Protein AF-A0A655ACU3-F1 (afdb_monomer_lite)

Sequence (139 aa):
MAIVHFTLRNKTRLAALRVKDFGKREVMMVHTLLWPDEIRDPDFPVLDQKVEIKPAELKMAGQVVDSMADDFNPDRYHDTYQEQLQELIDTKLEGGQAFTAEDQPRLLDEPEDVSDLLAKLEASVKARSKANSNVPTPP

Organism: Mycobacterium tuberculosis (NCBI:txid1773)

Foldseek 3Di:
DDWDFDDDPHDTFIWDWDWDDPPVDIDIDIGGDDDPVRDDDPPDPVVVDDDDDDPVNVVVVVVVCVVVDDDDDVVVDDDVVVVLVVVLVVCVVVVHDSDPPDPPPPPPPPPPVVVVVVVVVVVVVVVVVVVVVPDDDDD

Radius of gyration: 27.73 Å; chains: 1; bounding box: 57×59×67 Å

Structure (mmCIF, N/CA/C/O backbone):
data_AF-A0A655ACU3-F1
#
_entry.id   AF-A0A655ACU3-F1
#
loop_
_atom_site.group_PDB
_atom_site.id
_atom_site.type_symbol
_atom_site.label_atom_id
_atom_site.label_alt_id
_atom_site.label_comp_id
_atom_site.label_asym_id
_atom_site.label_entity_id
_atom_site.label_seq_id
_atom_site.pdbx_PDB_ins_code
_atom_site.Cartn_x
_atom_site.Cartn_y
_atom_site.Cartn_z
_atom_site.occupancy
_atom_site.B_iso_or_equiv
_atom_site.auth_seq_id
_atom_site.auth_comp_id
_atom_site.auth_asym_id
_atom_site.auth_atom_id
_atom_site.pdbx_PDB_model_num
ATOM 1 N N . MET A 1 1 ? -11.400 -18.079 -4.350 1.00 81.12 1 MET A N 1
ATOM 2 C CA . MET A 1 1 ? -10.068 -17.828 -3.754 1.00 81.12 1 MET A CA 1
ATOM 3 C C . MET A 1 1 ? -9.539 -19.153 -3.237 1.00 81.12 1 MET A C 1
ATOM 5 O O . MET A 1 1 ? -10.336 -19.907 -2.697 1.00 81.12 1 MET A O 1
ATOM 9 N N . ALA A 1 2 ? -8.256 -19.448 -3.425 1.00 92.00 2 ALA A N 1
ATOM 10 C CA . ALA A 1 2 ? -7.607 -20.669 -2.951 1.00 92.00 2 ALA A CA 1
ATOM 11 C C . ALA A 1 2 ? -6.325 -20.321 -2.183 1.00 92.00 2 ALA A C 1
ATOM 13 O O . ALA A 1 2 ? -5.629 -19.381 -2.564 1.00 92.00 2 ALA A O 1
ATOM 14 N N . ILE A 1 3 ? -6.017 -21.067 -1.121 1.00 95.25 3 ILE A N 1
ATOM 15 C CA . ILE A 1 3 ? -4.732 -20.967 -0.419 1.00 95.25 3 ILE A CA 1
ATOM 16 C C . ILE A 1 3 ? -3.761 -21.947 -1.066 1.00 95.25 3 ILE A C 1
ATOM 18 O O . ILE A 1 3 ? -4.095 -23.114 -1.265 1.00 95.25 3 ILE A O 1
ATOM 22 N N . VAL A 1 4 ? -2.575 -21.465 -1.418 1.00 95.56 4 VAL A N 1
ATOM 23 C CA . VAL A 1 4 ? -1.566 -22.236 -2.146 1.00 95.56 4 VAL A CA 1
ATOM 24 C C . VAL A 1 4 ? -0.182 -22.018 -1.547 1.00 95.56 4 VAL A C 1
ATOM 26 O O . VAL A 1 4 ? 0.094 -20.978 -0.951 1.00 95.56 4 VAL A O 1
ATOM 29 N N . HIS A 1 5 ? 0.704 -22.990 -1.747 1.00 93.75 5 HIS A N 1
ATOM 30 C CA . HIS A 1 5 ? 2.139 -22.771 -1.607 1.00 93.75 5 HIS A CA 1
ATOM 31 C C . HIS A 1 5 ? 2.676 -22.291 -2.953 1.00 93.75 5 HIS A C 1
ATOM 33 O O . HIS A 1 5 ? 2.465 -22.939 -3.977 1.00 93.75 5 HIS A O 1
ATOM 39 N N . PHE A 1 6 ? 3.346 -21.145 -2.954 1.00 93.00 6 PHE A N 1
ATOM 40 C CA . PHE A 1 6 ? 3.892 -20.524 -4.152 1.00 93.00 6 PHE A CA 1
ATOM 41 C C . PHE A 1 6 ? 5.390 -20.291 -3.980 1.00 93.00 6 PHE A C 1
ATOM 43 O O . PHE A 1 6 ? 5.819 -19.621 -3.041 1.00 93.00 6 PHE A O 1
ATOM 50 N N . THR A 1 7 ? 6.186 -20.832 -4.898 1.00 92.44 7 THR A N 1
ATOM 51 C CA . THR A 1 7 ? 7.638 -20.644 -4.915 1.00 92.44 7 THR A CA 1
ATOM 52 C C . THR A 1 7 ? 8.006 -19.670 -6.020 1.00 92.44 7 THR A C 1
ATOM 54 O O . THR A 1 7 ? 7.779 -19.947 -7.196 1.00 92.44 7 THR A O 1
ATOM 57 N N . LEU A 1 8 ? 8.610 -18.539 -5.649 1.00 89.56 8 LEU A N 1
ATOM 58 C CA . LEU A 1 8 ? 9.193 -17.602 -6.605 1.00 89.56 8 LEU A CA 1
ATOM 59 C C . LEU A 1 8 ? 10.712 -17.633 -6.470 1.00 89.56 8 LEU A C 1
ATOM 61 O O . LEU A 1 8 ? 11.258 -17.295 -5.418 1.00 89.56 8 LEU A O 1
ATOM 65 N N . ARG A 1 9 ? 11.390 -18.023 -7.555 1.00 91.12 9 ARG A N 1
ATOM 66 C CA . ARG A 1 9 ? 12.846 -18.230 -7.620 1.00 91.12 9 ARG A CA 1
ATOM 67 C C . ARG A 1 9 ? 13.322 -19.253 -6.582 1.00 91.12 9 ARG A C 1
ATOM 69 O O . ARG A 1 9 ? 13.329 -20.440 -6.871 1.00 91.12 9 ARG A O 1
ATOM 76 N N . ASN A 1 10 ? 13.707 -18.802 -5.394 1.00 92.19 10 ASN A N 1
ATOM 77 C CA . ASN A 1 10 ? 14.312 -19.614 -4.340 1.00 92.19 10 ASN A CA 1
ATOM 78 C C . ASN A 1 10 ? 13.547 -19.580 -3.006 1.00 92.19 10 ASN A C 1
ATOM 80 O O . ASN A 1 10 ? 14.023 -20.162 -2.035 1.00 92.19 10 ASN A O 1
ATOM 84 N N . LYS A 1 11 ? 12.395 -18.900 -2.925 1.00 85.44 11 LYS A N 1
ATOM 85 C CA . LYS A 1 11 ? 11.609 -18.795 -1.686 1.00 85.44 11 LYS A CA 1
ATOM 86 C C . LYS A 1 11 ? 10.178 -19.273 -1.893 1.00 85.44 11 LYS A C 1
ATOM 88 O O . LYS A 1 11 ? 9.482 -18.785 -2.783 1.00 85.44 11 LYS A O 1
ATOM 93 N N . THR A 1 12 ? 9.747 -20.201 -1.042 1.00 91.50 12 THR A N 1
ATOM 94 C CA . THR A 1 12 ? 8.360 -20.676 -0.959 1.00 91.50 12 THR A CA 1
ATOM 95 C C . THR A 1 12 ? 7.597 -19.860 0.077 1.00 91.50 12 THR A C 1
ATOM 97 O O . THR A 1 12 ? 8.071 -19.677 1.195 1.00 91.50 12 THR A O 1
ATOM 100 N N . ARG A 1 13 ? 6.412 -19.373 -0.290 1.00 92.94 13 ARG A N 1
ATOM 101 C CA . ARG A 1 13 ? 5.504 -18.626 0.585 1.00 92.94 13 ARG A CA 1
ATOM 102 C C . ARG A 1 13 ? 4.097 -19.197 0.526 1.00 92.94 13 ARG A C 1
ATOM 104 O O . ARG A 1 13 ? 3.702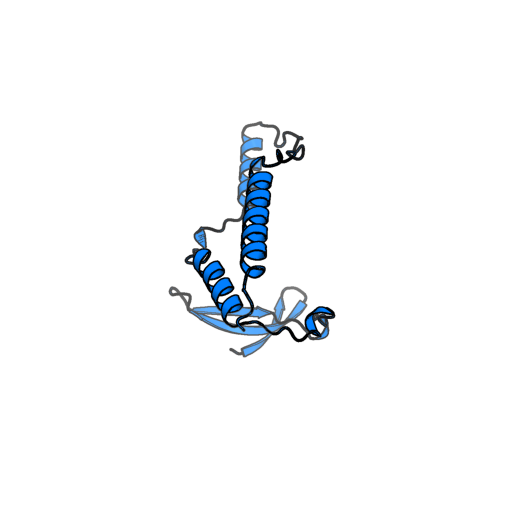 -19.786 -0.482 1.00 92.94 13 ARG A O 1
ATOM 111 N N . LEU A 1 14 ? 3.333 -18.978 1.590 1.00 94.56 14 LEU A N 1
ATOM 112 C CA . LEU A 1 14 ? 1.883 -19.105 1.533 1.00 94.56 14 LEU A CA 1
ATOM 113 C C . LEU A 1 14 ? 1.332 -17.978 0.644 1.00 94.56 14 LEU A C 1
ATOM 115 O O . LEU A 1 14 ? 1.825 -16.850 0.681 1.00 94.56 14 LEU A O 1
ATOM 119 N N . ALA A 1 15 ? 0.329 -18.259 -0.178 1.00 95.44 15 ALA A N 1
ATOM 120 C CA . ALA A 1 15 ? -0.297 -17.249 -1.019 1.00 95.44 15 ALA A CA 1
ATOM 121 C C . ALA A 1 15 ? -1.800 -17.487 -1.178 1.00 95.44 15 ALA A C 1
ATOM 123 O O . ALA A 1 15 ? -2.278 -18.621 -1.148 1.00 95.44 15 ALA A O 1
ATOM 124 N N . ALA A 1 16 ? -2.543 -16.403 -1.384 1.00 96.12 16 ALA A N 1
ATOM 125 C CA . ALA A 1 16 ? -3.940 -16.432 -1.782 1.00 96.12 16 ALA A CA 1
ATOM 126 C C . ALA A 1 16 ? -4.039 -16.226 -3.297 1.00 96.12 16 ALA A C 1
ATOM 128 O O . ALA A 1 16 ? -3.694 -15.167 -3.825 1.00 96.12 16 ALA A O 1
ATOM 129 N N . LEU A 1 17 ? -4.527 -17.243 -3.998 1.00 95.44 17 LEU A N 1
ATOM 130 C CA . LEU A 1 17 ? -4.738 -17.231 -5.436 1.00 95.44 17 LEU A CA 1
ATOM 131 C C . LEU A 1 17 ? -6.207 -16.930 -5.753 1.00 95.44 17 LEU A C 1
ATOM 133 O O . LEU A 1 17 ? -7.130 -17.556 -5.216 1.00 95.44 17 LEU A O 1
ATOM 137 N N . ARG A 1 18 ? -6.443 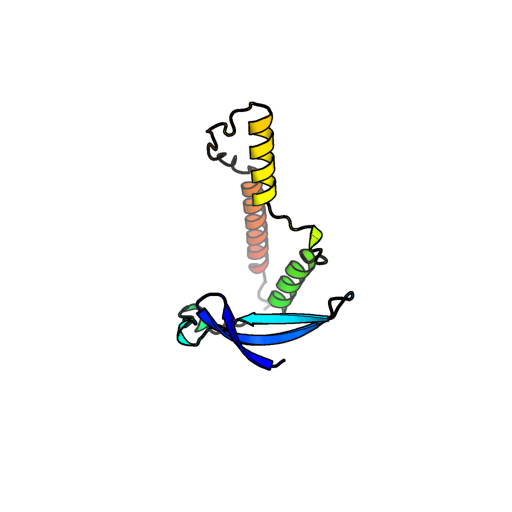-15.963 -6.639 1.00 95.12 18 ARG A N 1
ATOM 138 C CA . ARG A 1 18 ? -7.783 -15.593 -7.108 1.00 95.12 18 ARG A CA 1
ATOM 139 C C . ARG A 1 18 ? -7.780 -15.281 -8.597 1.00 95.12 18 ARG A C 1
ATOM 141 O O . ARG A 1 18 ? -6.812 -14.734 -9.108 1.00 95.12 18 ARG A O 1
ATOM 148 N N . VAL A 1 19 ? -8.879 -15.596 -9.271 1.00 94.81 19 VAL A N 1
ATOM 149 C CA . VAL A 1 19 ? -9.145 -15.105 -10.626 1.00 94.81 19 VAL A CA 1
ATOM 150 C C . VAL A 1 19 ? -9.827 -13.748 -10.497 1.00 94.81 19 VAL A C 1
ATOM 152 O O . VAL A 1 19 ? -10.710 -13.584 -9.652 1.00 94.81 19 VAL A O 1
ATOM 155 N N . LYS A 1 20 ? -9.382 -12.765 -11.277 1.00 93.12 20 LYS A N 1
ATOM 156 C CA . LYS A 1 20 ? -10.023 -11.453 -11.379 1.00 93.12 20 LYS A CA 1
ATOM 157 C C . LYS A 1 20 ? -10.253 -11.109 -12.835 1.00 93.12 20 LYS A C 1
ATOM 159 O O . LYS A 1 20 ? -9.369 -11.287 -13.671 1.00 93.12 20 LYS A O 1
ATOM 164 N N . ASP A 1 21 ? -11.426 -10.556 -13.082 1.00 91.38 21 ASP A N 1
ATOM 165 C CA . ASP A 1 21 ? -11.772 -9.947 -14.350 1.00 91.38 21 ASP A CA 1
ATOM 166 C C . ASP A 1 21 ? -11.157 -8.538 -14.454 1.00 91.38 21 ASP A C 1
ATOM 168 O O . ASP A 1 21 ? -11.318 -7.704 -13.558 1.00 91.38 21 ASP A O 1
ATOM 172 N N . PHE A 1 22 ? -10.414 -8.292 -15.533 1.00 87.19 22 PHE A N 1
ATOM 173 C CA . PHE A 1 22 ? -9.870 -6.979 -15.904 1.00 87.19 22 PHE A CA 1
ATOM 174 C C . PHE A 1 22 ? -10.561 -6.411 -17.159 1.00 87.19 22 PHE A C 1
ATOM 176 O O . PHE A 1 22 ? -9.967 -5.649 -17.926 1.00 87.19 22 PHE A O 1
ATOM 183 N N . GLY A 1 23 ? -11.803 -6.821 -17.417 1.00 87.31 23 GLY A N 1
ATOM 184 C CA . GLY A 1 23 ? -12.658 -6.400 -18.525 1.00 87.31 23 GLY A CA 1
ATOM 185 C C . GLY A 1 23 ? -12.292 -7.048 -19.861 1.00 87.31 23 GLY A C 1
ATOM 186 O O . GLY A 1 23 ? -13.158 -7.541 -20.573 1.00 87.31 23 GLY A O 1
ATOM 187 N N . LYS A 1 24 ? -11.001 -7.069 -20.219 1.00 86.56 24 LYS A N 1
ATOM 188 C CA . LYS A 1 24 ? -10.514 -7.658 -21.485 1.00 86.56 24 LYS A CA 1
ATOM 189 C C . LYS A 1 24 ? -10.207 -9.155 -21.387 1.00 86.56 24 LYS A C 1
ATOM 191 O O . LYS A 1 24 ? -10.118 -9.822 -22.413 1.00 86.56 24 LYS A O 1
ATOM 196 N N . ARG A 1 25 ? -9.945 -9.656 -20.178 1.00 90.88 25 ARG A N 1
ATOM 197 C CA . ARG A 1 25 ? -9.594 -11.054 -19.891 1.00 90.88 25 ARG A CA 1
ATOM 198 C C . ARG A 1 25 ? -9.664 -11.326 -18.397 1.00 90.88 25 ARG A C 1
ATOM 200 O O . ARG A 1 25 ? -9.386 -10.443 -17.581 1.00 90.88 25 ARG A O 1
ATOM 207 N N . GLU A 1 26 ? -9.925 -12.580 -18.070 1.00 92.69 26 GLU A N 1
ATOM 208 C CA . GLU A 1 26 ? -9.698 -13.111 -16.736 1.00 92.69 26 GLU A CA 1
ATOM 209 C C . GLU A 1 26 ? -8.204 -13.367 -16.537 1.00 92.69 26 GLU A C 1
ATOM 211 O O . GLU A 1 26 ? -7.530 -13.945 -17.393 1.00 92.69 26 GLU A O 1
ATOM 216 N N . VAL A 1 27 ? -7.670 -12.924 -15.403 1.00 94.81 27 VAL A N 1
ATOM 217 C CA . VAL A 1 27 ? -6.279 -13.183 -15.029 1.00 94.81 27 VAL A CA 1
ATOM 218 C C . VAL A 1 27 ? -6.213 -13.789 -13.639 1.00 94.81 27 VAL A C 1
ATOM 220 O O . VAL A 1 27 ? -7.011 -13.480 -12.751 1.00 94.81 27 VAL A O 1
ATOM 223 N N . MET A 1 28 ? -5.220 -14.644 -13.437 1.00 93.50 28 MET A N 1
ATOM 224 C CA . MET A 1 28 ? -4.886 -15.164 -12.120 1.00 93.50 28 MET A CA 1
ATOM 225 C C . MET A 1 28 ? -4.018 -14.147 -11.381 1.00 93.50 28 MET A C 1
ATOM 227 O O . MET A 1 28 ? -2.960 -13.751 -11.860 1.00 93.50 28 MET A O 1
ATOM 231 N N . MET A 1 29 ? -4.456 -13.747 -10.193 1.00 94.12 29 MET A N 1
ATOM 232 C CA . MET A 1 29 ? -3.680 -12.947 -9.257 1.00 94.12 29 MET A CA 1
ATOM 233 C C . MET A 1 29 ? -3.273 -13.787 -8.057 1.00 94.12 29 MET A C 1
ATOM 235 O O . MET A 1 29 ? -4.104 -14.442 -7.423 1.00 94.12 29 MET A O 1
ATOM 239 N N . VAL A 1 30 ? -1.990 -13.703 -7.723 1.00 94.94 30 VAL A N 1
ATOM 240 C CA . VAL A 1 30 ? -1.388 -14.313 -6.540 1.00 94.94 30 VAL A CA 1
ATOM 241 C C . VAL A 1 30 ? -1.055 -13.192 -5.561 1.00 94.94 30 VAL A C 1
ATOM 243 O O . VAL A 1 30 ? -0.261 -12.312 -5.881 1.00 94.94 30 VAL A O 1
ATOM 246 N N . HIS A 1 31 ? -1.639 -13.222 -4.367 1.00 94.50 31 HIS A N 1
ATOM 247 C CA . HIS A 1 31 ? -1.197 -12.390 -3.251 1.00 94.50 31 HIS A CA 1
ATOM 248 C C . HIS A 1 31 ? -0.334 -13.233 -2.319 1.00 94.50 31 HIS A C 1
ATOM 250 O O . HIS A 1 31 ? -0.826 -14.192 -1.726 1.00 94.50 31 HIS A O 1
ATOM 256 N N . THR A 1 32 ? 0.945 -12.897 -2.181 1.00 93.94 32 THR A N 1
ATOM 257 C CA . THR A 1 32 ? 1.821 -13.562 -1.212 1.00 93.94 32 THR A CA 1
ATOM 258 C C . THR A 1 32 ? 1.453 -13.134 0.201 1.00 93.94 32 THR A C 1
ATOM 260 O O . THR A 1 32 ? 1.312 -11.941 0.462 1.00 93.94 32 THR A O 1
ATOM 263 N N . LEU A 1 33 ? 1.313 -14.102 1.096 1.00 93.38 33 LEU A N 1
ATOM 264 C CA . LEU A 1 33 ? 1.027 -13.889 2.508 1.00 93.38 33 LEU A CA 1
ATOM 265 C C . LEU A 1 33 ? 2.339 -13.937 3.298 1.00 93.38 33 LEU A C 1
ATOM 267 O O . LEU A 1 33 ? 3.271 -14.646 2.909 1.00 93.38 33 LEU A O 1
ATOM 271 N N 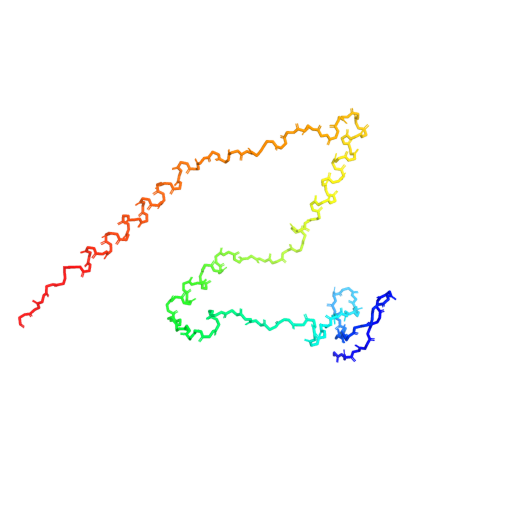. LEU A 1 34 ? 2.398 -13.164 4.382 1.00 92.06 34 LEU A N 1
ATOM 272 C CA . LEU A 1 34 ? 3.499 -13.211 5.342 1.00 92.06 34 LEU A CA 1
ATOM 273 C C . LEU A 1 34 ? 3.315 -14.406 6.280 1.00 92.06 34 LEU A C 1
ATOM 275 O O . LEU A 1 34 ? 2.184 -14.738 6.651 1.00 92.06 34 LEU A O 1
ATOM 279 N N . TRP A 1 35 ? 4.418 -15.045 6.657 1.00 90.44 35 TRP A N 1
ATOM 280 C CA . TRP A 1 35 ? 4.412 -16.057 7.709 1.00 90.44 35 TRP A CA 1
ATOM 281 C C . TRP A 1 35 ? 4.248 -15.415 9.095 1.00 90.44 35 TRP A C 1
ATOM 283 O O . TRP A 1 35 ? 4.551 -14.232 9.254 1.00 90.44 35 TRP A O 1
ATOM 293 N N . PRO A 1 36 ? 3.791 -16.165 10.114 1.00 90.56 36 PRO A N 1
ATOM 294 C CA . PRO A 1 36 ? 3.632 -15.627 11.465 1.00 90.56 36 PRO A CA 1
ATOM 295 C C . PRO A 1 36 ? 4.907 -14.998 12.044 1.00 90.56 36 PRO A C 1
ATOM 297 O O . PRO A 1 36 ? 4.820 -14.004 12.748 1.00 90.56 36 PRO A O 1
ATOM 300 N N . ASP A 1 37 ? 6.083 -15.532 11.715 1.00 91.81 37 ASP A N 1
ATOM 301 C CA . ASP A 1 37 ? 7.392 -15.013 12.128 1.00 91.81 37 ASP A CA 1
ATOM 302 C C . ASP A 1 37 ? 7.840 -13.759 11.353 1.00 91.81 37 ASP A C 1
ATOM 304 O O . ASP A 1 37 ? 8.707 -13.022 11.816 1.00 91.81 37 ASP A O 1
ATOM 308 N N . GLU A 1 38 ? 7.243 -13.483 10.188 1.00 90.69 38 GLU A N 1
ATOM 309 C CA . GLU A 1 38 ? 7.478 -12.252 9.419 1.00 90.69 38 GLU A CA 1
ATOM 310 C C . GLU A 1 38 ? 6.591 -11.087 9.904 1.00 90.69 38 GLU A C 1
ATOM 312 O O . GLU A 1 38 ? 6.782 -9.939 9.488 1.00 90.69 38 GLU A O 1
ATOM 317 N N . ILE A 1 39 ? 5.620 -11.363 10.779 1.00 91.94 39 ILE A N 1
ATOM 318 C CA . ILE A 1 39 ? 4.737 -10.364 11.378 1.00 91.94 39 ILE A CA 1
ATOM 319 C C . ILE A 1 39 ? 5.356 -9.915 12.700 1.00 91.94 39 ILE A C 1
ATOM 321 O O . ILE A 1 39 ? 5.620 -10.719 13.588 1.00 91.94 39 ILE A O 1
ATOM 325 N N . ARG A 1 40 ? 5.593 -8.609 12.833 1.00 91.81 40 ARG A N 1
ATOM 326 C CA . ARG A 1 40 ? 6.044 -8.015 14.095 1.00 91.81 40 ARG A CA 1
ATOM 327 C C . ARG A 1 40 ? 4.844 -7.639 14.946 1.00 91.81 40 ARG A C 1
ATOM 329 O O . ARG A 1 40 ? 3.910 -7.022 14.430 1.00 91.81 40 ARG A O 1
ATOM 336 N N . ASP A 1 41 ? 4.919 -7.946 16.235 1.00 89.88 41 ASP A N 1
ATOM 337 C CA . ASP A 1 41 ? 3.920 -7.492 17.194 1.00 89.88 41 ASP A CA 1
ATOM 338 C C . ASP A 1 41 ? 3.915 -5.954 17.256 1.00 89.88 41 ASP A C 1
ATOM 340 O O . ASP A 1 41 ? 4.983 -5.333 17.341 1.00 89.88 41 ASP A O 1
ATOM 344 N N . PRO A 1 42 ? 2.736 -5.314 17.166 1.00 88.81 42 PRO A N 1
ATOM 345 C CA . PRO A 1 42 ? 2.628 -3.864 17.213 1.00 88.81 42 PRO A CA 1
ATOM 346 C C . PRO A 1 42 ? 2.761 -3.363 18.660 1.00 88.81 42 PRO A C 1
ATOM 348 O O . PRO A 1 42 ? 1.765 -3.063 19.312 1.00 88.81 42 PRO A O 1
ATOM 351 N N . ASP A 1 43 ? 3.995 -3.250 19.152 1.00 89.25 43 ASP A N 1
ATOM 352 C CA . ASP A 1 43 ? 4.313 -2.673 20.467 1.00 89.25 43 ASP A CA 1
ATOM 353 C C . ASP A 1 43 ? 4.347 -1.138 20.396 1.00 89.25 43 ASP A C 1
ATOM 355 O O . ASP A 1 43 ? 5.397 -0.498 20.291 1.00 89.25 43 ASP A O 1
ATOM 359 N N . PHE A 1 44 ? 3.157 -0.538 20.365 1.00 89.81 44 PHE A N 1
ATOM 360 C CA . PHE A 1 44 ? 2.986 0.909 20.385 1.00 89.81 44 PHE A CA 1
ATOM 361 C C . PHE A 1 44 ? 2.135 1.301 21.601 1.00 89.81 44 PHE A C 1
ATOM 363 O O . PHE A 1 44 ? 0.929 1.055 21.578 1.00 89.81 44 PHE A O 1
ATOM 370 N N . PRO A 1 45 ? 2.693 2.003 22.609 1.00 87.12 45 PRO A N 1
ATOM 371 C CA . PRO A 1 45 ? 1.974 2.363 23.844 1.00 87.12 45 PRO A CA 1
ATOM 372 C C . PRO A 1 45 ? 0.692 3.188 23.647 1.00 87.12 45 PRO A C 1
ATOM 374 O O . PRO A 1 45 ? -0.127 3.329 24.553 1.00 87.12 45 PRO A O 1
ATOM 377 N N . VAL A 1 46 ? 0.521 3.797 22.472 1.00 87.69 46 VAL A N 1
ATOM 378 C CA . VAL A 1 46 ? -0.697 4.533 22.109 1.00 87.69 46 VAL A CA 1
ATOM 379 C C . VAL A 1 46 ? -1.882 3.599 21.835 1.00 87.69 46 VAL A C 1
ATOM 381 O O . VAL A 1 46 ? -3.024 4.013 21.999 1.00 87.69 46 VAL A O 1
ATOM 384 N N . LEU A 1 47 ? -1.631 2.345 21.442 1.00 85.62 47 LEU A N 1
ATOM 385 C CA . LEU A 1 47 ? -2.677 1.367 21.126 1.00 85.62 47 LEU A CA 1
ATOM 386 C C . LEU A 1 47 ? -3.382 0.835 22.379 1.00 85.62 47 LEU A C 1
ATOM 388 O O . LEU A 1 47 ? -4.543 0.443 22.297 1.00 85.62 47 LEU A O 1
ATOM 392 N N . ASP A 1 48 ? -2.721 0.886 23.536 1.00 87.12 48 ASP A N 1
ATOM 393 C CA . ASP A 1 48 ? -3.309 0.506 24.827 1.00 87.12 48 ASP A CA 1
ATOM 394 C C . ASP A 1 48 ? -4.267 1.574 25.379 1.00 87.12 48 ASP A C 1
ATOM 396 O O . ASP A 1 48 ? -4.994 1.347 26.351 1.00 87.12 48 ASP A O 1
ATOM 400 N N . GLN A 1 49 ? -4.281 2.763 24.773 1.00 88.75 49 GLN A N 1
ATOM 401 C CA . GLN A 1 49 ? -5.117 3.871 25.209 1.00 88.75 49 GLN A CA 1
ATOM 402 C C . GLN A 1 49 ? -6.481 3.797 24.534 1.00 88.75 49 GLN A C 1
ATOM 404 O O . GLN A 1 49 ? -6.612 3.816 23.310 1.00 88.75 49 GLN A O 1
ATOM 409 N N . LYS A 1 50 ? -7.539 3.775 25.347 1.00 83.38 50 LYS A N 1
ATOM 410 C CA . LYS A 1 50 ? -8.903 3.872 24.835 1.00 83.38 50 LYS A CA 1
ATOM 411 C C . LYS A 1 50 ? -9.186 5.316 24.423 1.00 83.38 50 LYS A C 1
ATOM 413 O O . LYS A 1 50 ? -9.425 6.172 25.271 1.00 83.38 50 LYS A O 1
ATOM 418 N N . VAL A 1 51 ? -9.169 5.577 23.121 1.00 86.06 51 VAL A N 1
ATOM 419 C CA . VAL A 1 51 ? -9.524 6.884 22.556 1.00 86.06 51 VAL A CA 1
ATOM 420 C C . VAL A 1 51 ? -11.034 6.948 22.326 1.00 86.06 51 VAL A C 1
ATOM 422 O O . VAL A 1 51 ? -11.590 6.153 21.569 1.00 86.06 51 VAL A O 1
ATOM 425 N N . GLU A 1 52 ? -11.707 7.903 22.967 1.00 86.94 52 GLU A N 1
ATOM 426 C CA . GLU A 1 52 ? -13.106 8.227 22.675 1.00 86.94 52 GLU A CA 1
ATOM 427 C C . GLU A 1 52 ? -13.172 9.353 21.641 1.00 86.94 52 GLU A C 1
ATOM 429 O O . GLU A 1 52 ? -12.721 10.469 21.893 1.00 86.94 52 GLU A O 1
ATOM 434 N N . ILE A 1 53 ? -13.741 9.060 20.471 1.00 88.94 53 ILE A N 1
ATOM 435 C CA . ILE A 1 53 ? -13.877 10.021 19.371 1.00 88.94 53 ILE A CA 1
ATOM 436 C C . ILE A 1 53 ? -15.292 10.591 19.388 1.00 88.94 53 ILE A C 1
ATOM 438 O O . ILE A 1 53 ? -16.273 9.841 19.349 1.00 88.94 53 ILE A O 1
ATOM 442 N N . LYS A 1 54 ? -15.425 11.921 19.414 1.00 94.50 54 LYS A N 1
ATOM 443 C CA . LYS A 1 54 ? -16.748 12.556 19.393 1.00 94.50 54 LYS A CA 1
ATOM 444 C C . LYS A 1 54 ? -17.348 12.495 17.983 1.00 94.50 54 LYS A C 1
ATOM 446 O O . LYS A 1 54 ? -16.634 12.726 17.005 1.00 94.50 54 LYS A O 1
ATOM 451 N N . PRO A 1 55 ? -18.677 12.323 17.836 1.00 93.38 55 PRO A N 1
ATOM 452 C CA . PRO A 1 55 ? -19.322 12.282 16.519 1.00 93.38 55 PRO A CA 1
ATOM 453 C C . PRO A 1 55 ? -19.060 13.524 15.651 1.00 93.38 55 PRO A C 1
ATOM 455 O O . PRO A 1 55 ? -18.959 13.423 14.431 1.00 93.38 55 PRO A O 1
ATOM 458 N N . ALA A 1 56 ? -18.929 14.701 16.274 1.00 92.56 56 ALA A N 1
ATOM 459 C CA . ALA A 1 56 ? -18.632 15.948 15.570 1.00 92.56 56 ALA A CA 1
ATOM 460 C C . ALA A 1 56 ? -17.211 15.977 14.977 1.00 92.56 56 ALA A C 1
ATOM 462 O O . ALA A 1 56 ? -17.030 16.475 13.869 1.00 92.56 56 ALA A O 1
ATOM 463 N N . GLU A 1 57 ? -16.224 15.422 15.686 1.00 91.94 57 GLU A N 1
ATOM 464 C CA . GLU A 1 57 ? -14.829 15.338 15.230 1.00 91.94 57 GLU A CA 1
ATOM 465 C C . GLU A 1 57 ? -14.706 14.350 14.069 1.00 91.94 57 GLU A C 1
ATOM 467 O O . GLU A 1 57 ? -14.101 14.669 13.049 1.00 91.94 57 GLU A O 1
ATOM 472 N N . LEU A 1 58 ? -15.372 13.195 14.172 1.00 93.94 58 LEU A N 1
ATOM 473 C CA . LEU A 1 58 ? -15.413 12.201 13.100 1.00 93.94 58 LEU A CA 1
ATOM 474 C C . LEU A 1 58 ? -16.077 12.760 11.834 1.00 93.94 58 LEU A C 1
ATOM 476 O O . LEU A 1 58 ? -15.574 12.561 10.730 1.00 93.94 58 LEU A O 1
ATOM 480 N N . LYS A 1 59 ? -17.172 13.517 11.989 1.00 95.06 59 LYS A N 1
ATOM 481 C CA . LYS A 1 59 ? -17.837 14.188 10.865 1.00 95.06 59 LYS A CA 1
ATOM 482 C C . LYS A 1 59 ? -16.931 15.227 10.203 1.00 95.06 59 LYS A C 1
ATOM 484 O O . LYS A 1 59 ? -16.885 15.291 8.979 1.00 95.06 59 LYS A O 1
ATOM 489 N N . MET A 1 60 ? -16.222 16.030 10.995 1.00 94.81 60 MET A N 1
ATOM 490 C CA . MET A 1 60 ? -15.287 17.028 10.476 1.00 94.81 60 MET A CA 1
ATOM 491 C C . MET A 1 60 ? -14.126 16.370 9.721 1.00 94.81 60 MET A C 1
ATOM 493 O O . MET A 1 60 ? -13.808 16.795 8.616 1.00 94.81 60 MET A O 1
ATOM 497 N N . ALA A 1 61 ? -13.538 15.304 10.273 1.00 94.50 61 ALA A N 1
ATOM 498 C CA . ALA A 1 61 ? -12.477 14.548 9.610 1.00 94.50 61 ALA A CA 1
ATOM 499 C C . ALA A 1 61 ? -12.949 13.947 8.276 1.00 94.50 61 ALA A C 1
ATOM 501 O O . ALA A 1 61 ? -12.237 14.044 7.279 1.00 94.50 61 ALA A O 1
ATOM 502 N N . GLY A 1 62 ? -14.172 13.404 8.234 1.00 94.00 62 GLY A N 1
ATOM 503 C CA . GLY A 1 62 ? -14.784 12.915 6.996 1.00 94.00 62 GLY A CA 1
ATOM 504 C C . GLY A 1 62 ? -14.885 13.998 5.921 1.00 94.00 62 GLY A C 1
ATOM 505 O O . GLY A 1 62 ? -14.455 13.775 4.799 1.00 94.00 62 GLY A O 1
ATOM 506 N N . GLN A 1 63 ? -15.338 15.206 6.278 1.00 96.06 63 GLN A N 1
ATOM 507 C CA . GLN A 1 63 ? -15.424 16.327 5.330 1.00 96.06 63 GLN A CA 1
ATOM 508 C C . GLN A 1 63 ? -14.063 16.727 4.743 1.00 96.06 63 GLN A C 1
ATOM 510 O O . GLN A 1 63 ? -13.992 17.096 3.574 1.00 96.06 63 GLN A O 1
ATOM 515 N N . VAL A 1 64 ? -12.988 16.655 5.536 1.00 95.19 64 VAL A N 1
ATOM 516 C CA . VAL A 1 64 ? -11.627 16.918 5.042 1.00 95.19 64 VAL A CA 1
ATOM 517 C C . VAL A 1 64 ? -11.217 15.848 4.035 1.00 95.19 64 VAL A C 1
ATOM 519 O O . VAL A 1 64 ? -10.769 16.194 2.944 1.00 95.19 64 VAL A O 1
ATOM 522 N N . VAL A 1 65 ? -11.423 14.569 4.361 1.00 95.19 65 VAL A N 1
ATOM 523 C CA . VAL A 1 65 ? -11.124 13.458 3.445 1.00 95.19 65 VAL A CA 1
ATOM 524 C C . VAL A 1 65 ? -11.917 13.599 2.147 1.00 95.19 65 VAL A C 1
ATOM 526 O O . VAL A 1 65 ? -11.325 13.522 1.076 1.00 95.19 65 VAL A O 1
ATOM 529 N N . ASP A 1 66 ? -13.215 13.893 2.232 1.00 94.88 66 ASP A N 1
ATOM 530 C CA . ASP A 1 66 ? -14.079 14.074 1.061 1.00 94.88 66 ASP A CA 1
ATOM 531 C C . ASP A 1 66 ? -13.633 15.259 0.192 1.00 94.88 66 ASP A C 1
ATOM 533 O O . ASP A 1 66 ? -13.698 15.186 -1.030 1.00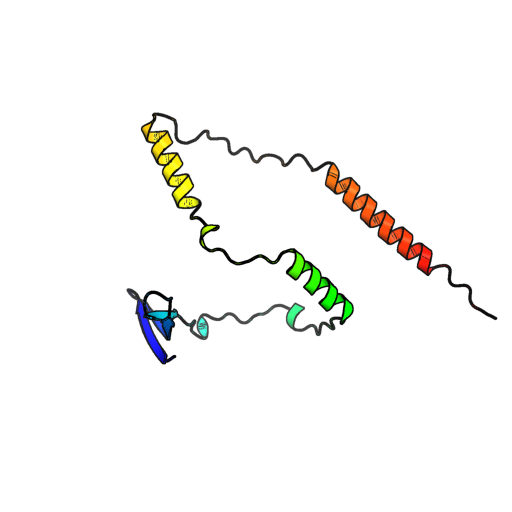 94.88 66 ASP A O 1
ATOM 537 N N . SER A 1 67 ? -13.136 16.342 0.803 1.00 94.81 67 SER A N 1
ATOM 538 C CA . SER A 1 67 ? -12.619 17.506 0.068 1.00 94.81 67 SER A CA 1
ATOM 539 C C . SER A 1 67 ? -11.306 17.239 -0.676 1.00 94.81 67 SER A C 1
ATOM 541 O O . SER A 1 67 ? -10.961 17.985 -1.590 1.00 94.81 67 SER A O 1
ATOM 543 N N . MET A 1 68 ? -10.576 16.190 -0.282 1.00 93.19 68 MET A N 1
ATOM 544 C CA . MET A 1 68 ? -9.309 15.771 -0.890 1.00 93.19 68 MET A CA 1
ATOM 545 C C . MET A 1 68 ? -9.463 14.525 -1.772 1.00 93.19 68 MET A C 1
ATOM 547 O O . MET A 1 68 ? -8.500 14.117 -2.423 1.00 93.19 68 MET A O 1
ATOM 551 N N . ALA A 1 69 ? -10.638 13.894 -1.764 1.00 92.88 69 ALA A N 1
ATOM 552 C CA . ALA A 1 69 ? -10.917 12.709 -2.551 1.00 92.88 69 ALA A CA 1
ATOM 553 C C . ALA A 1 69 ? -11.102 13.078 -4.029 1.00 92.88 69 ALA A C 1
ATOM 555 O O . ALA A 1 69 ? -11.754 14.064 -4.367 1.00 92.88 69 ALA 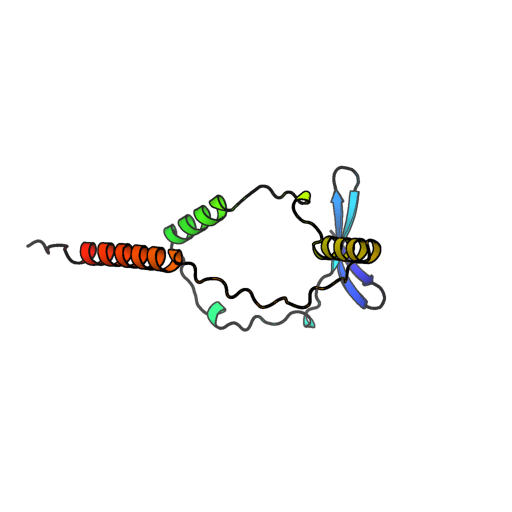A O 1
ATOM 556 N N . ASP A 1 70 ? -10.544 12.253 -4.909 1.00 92.88 70 ASP A N 1
ATOM 557 C CA . ASP A 1 70 ? -10.708 12.348 -6.358 1.00 92.88 70 ASP A CA 1
ATOM 558 C C . ASP A 1 70 ? -10.810 10.931 -6.938 1.00 92.88 70 ASP A C 1
ATOM 560 O O . ASP A 1 70 ? -10.446 9.943 -6.284 1.00 92.88 70 ASP A O 1
ATOM 564 N N . ASP A 1 71 ? -11.297 10.826 -8.170 1.00 93.25 71 ASP A N 1
ATOM 565 C CA . ASP A 1 71 ? -11.352 9.563 -8.888 1.00 93.25 71 ASP A CA 1
ATOM 566 C C . ASP A 1 71 ? -9.934 9.030 -9.130 1.00 93.25 71 ASP A C 1
ATOM 568 O O . ASP A 1 71 ? -9.042 9.716 -9.643 1.00 93.25 71 ASP A O 1
ATOM 572 N N . PHE A 1 72 ? -9.719 7.760 -8.782 1.00 91.06 72 PHE A N 1
ATOM 573 C CA . PHE A 1 72 ? -8.430 7.118 -8.998 1.00 91.06 72 PHE A CA 1
ATOM 574 C C . PHE A 1 72 ? -8.202 6.879 -10.493 1.00 91.06 72 PHE A C 1
ATOM 576 O O . PHE A 1 72 ? -8.751 5.944 -11.080 1.00 91.06 72 PHE A O 1
ATOM 583 N N . ASN A 1 73 ? -7.350 7.709 -11.094 1.00 89.56 73 ASN A N 1
ATOM 584 C CA . ASN A 1 73 ? -6.836 7.509 -12.441 1.00 89.56 73 ASN A CA 1
ATOM 585 C C . ASN A 1 73 ? -5.395 6.952 -12.379 1.00 89.56 73 ASN A C 1
ATOM 587 O O . ASN A 1 73 ? -4.477 7.712 -12.059 1.00 89.56 73 ASN A O 1
ATOM 591 N N . PRO A 1 74 ? -5.171 5.661 -12.704 1.00 86.75 74 PRO A N 1
ATOM 592 C CA . PRO A 1 74 ? -3.841 5.049 -12.703 1.00 86.75 74 PRO A CA 1
ATOM 593 C C . PRO A 1 74 ? -2.845 5.755 -13.625 1.00 86.75 74 PRO A C 1
ATOM 595 O O . PRO A 1 74 ? -1.659 5.787 -13.317 1.00 86.75 74 PRO A O 1
ATOM 598 N N . ASP A 1 75 ? -3.327 6.346 -14.721 1.00 89.12 75 ASP A N 1
ATOM 599 C CA . ASP A 1 75 ? -2.485 6.999 -15.724 1.00 89.12 75 ASP A CA 1
ATOM 600 C C . ASP A 1 75 ? -1.871 8.307 -15.212 1.00 89.12 75 ASP A C 1
ATOM 602 O O . ASP A 1 75 ? -1.010 8.860 -15.876 1.00 89.12 75 ASP A O 1
ATOM 606 N N . ARG A 1 76 ? -2.287 8.818 -14.044 1.00 89.06 76 ARG A N 1
ATOM 607 C CA . ARG A 1 76 ? -1.638 9.975 -13.400 1.00 89.06 76 ARG A CA 1
ATOM 608 C C . ARG A 1 76 ? -0.340 9.611 -12.673 1.00 89.06 76 ARG A C 1
ATOM 610 O O . ARG A 1 76 ? 0.359 10.507 -12.207 1.00 89.06 76 ARG A O 1
ATOM 617 N N . TYR A 1 77 ? -0.044 8.323 -12.519 1.00 89.62 77 TYR A N 1
ATOM 618 C CA . TYR A 1 77 ? 1.131 7.848 -11.800 1.00 89.62 77 TYR A CA 1
ATOM 619 C C . TYR A 1 77 ? 2.145 7.302 -12.799 1.00 89.62 77 TYR A C 1
ATOM 621 O O . TYR A 1 77 ? 1.883 6.321 -13.497 1.00 89.62 77 TYR A O 1
ATOM 629 N N . HIS A 1 78 ? 3.315 7.929 -12.839 1.00 90.19 78 HIS A N 1
ATOM 630 C CA . HIS A 1 78 ? 4.403 7.549 -13.729 1.00 90.19 78 HIS A CA 1
ATOM 631 C C . HIS A 1 78 ? 5.645 7.146 -12.938 1.00 90.19 78 HIS A C 1
ATOM 633 O O . HIS A 1 78 ? 5.830 7.531 -11.781 1.00 90.19 78 HIS A O 1
ATOM 639 N N . ASP A 1 79 ? 6.481 6.326 -13.569 1.00 92.44 79 ASP A N 1
ATOM 640 C CA . ASP A 1 79 ? 7.762 5.911 -13.014 1.00 92.44 79 ASP A CA 1
ATOM 641 C C . ASP A 1 79 ? 8.771 7.049 -13.198 1.00 92.44 79 ASP A C 1
ATOM 643 O O . ASP A 1 79 ? 9.477 7.130 -14.204 1.00 92.44 79 ASP A O 1
ATOM 647 N N . THR A 1 80 ? 8.813 7.946 -12.212 1.00 89.56 80 THR A N 1
ATOM 648 C CA . THR A 1 80 ? 9.696 9.119 -12.224 1.00 89.56 80 THR A CA 1
ATOM 649 C C . THR A 1 80 ? 11.167 8.741 -12.369 1.00 89.56 80 THR A C 1
ATOM 651 O O . THR A 1 80 ? 11.942 9.502 -12.941 1.00 89.56 80 THR A O 1
ATOM 654 N N . TYR A 1 81 ? 11.566 7.554 -11.904 1.00 90.56 81 TYR A N 1
ATOM 655 C CA . TYR A 1 81 ? 12.927 7.065 -12.079 1.00 90.56 81 TYR A CA 1
ATOM 656 C C . TYR A 1 81 ? 13.233 6.777 -13.553 1.00 90.56 81 TYR A C 1
ATOM 658 O O . TYR A 1 81 ? 14.298 7.155 -14.038 1.00 90.56 81 TYR A O 1
ATOM 666 N N . GLN A 1 82 ? 12.313 6.132 -14.278 1.00 91.00 82 GLN A N 1
ATOM 667 C CA . GLN A 1 82 ? 12.480 5.877 -15.714 1.00 91.00 82 GLN A CA 1
ATOM 668 C C . GLN A 1 82 ? 12.522 7.174 -16.521 1.00 91.00 82 GLN A C 1
ATOM 670 O O . GLN A 1 82 ? 13.351 7.303 -17.418 1.00 91.00 82 GLN A O 1
ATOM 675 N N . GLU A 1 83 ? 11.668 8.141 -16.181 1.00 91.88 83 GLU A N 1
ATOM 676 C CA . GLU A 1 83 ? 11.647 9.455 -16.833 1.00 91.88 83 GLU A CA 1
ATOM 677 C C . GLU A 1 83 ? 12.982 10.188 -16.657 1.00 91.88 83 GLU A C 1
ATOM 679 O O . GLU A 1 83 ? 13.607 10.582 -17.641 1.00 91.88 83 GLU A O 1
ATOM 684 N N . GLN A 1 84 ? 13.473 10.282 -15.418 1.00 90.88 84 GLN A N 1
ATOM 685 C CA . GLN A 1 84 ? 14.766 10.903 -15.114 1.00 90.88 84 GLN A CA 1
ATOM 686 C C . GLN A 1 84 ? 15.934 10.160 -15.768 1.00 90.88 84 GLN A C 1
ATOM 688 O O . GLN A 1 84 ? 16.891 10.773 -16.240 1.00 90.88 84 GLN A O 1
ATOM 693 N N . LEU A 1 85 ? 15.880 8.827 -15.816 1.00 91.50 85 LEU A N 1
ATOM 694 C CA . LEU A 1 85 ? 16.905 8.033 -16.485 1.00 91.50 85 LEU A CA 1
ATOM 695 C C . LEU A 1 85 ? 16.947 8.325 -17.988 1.00 91.50 85 LEU A C 1
ATOM 697 O O . LEU A 1 85 ? 18.039 8.436 -18.547 1.00 91.50 85 LEU A O 1
ATOM 701 N N . GLN A 1 86 ? 15.787 8.457 -18.631 1.00 91.06 86 GLN A N 1
ATOM 702 C CA . GLN A 1 86 ? 15.703 8.786 -20.050 1.00 91.06 86 GLN A CA 1
ATOM 703 C C . GLN A 1 86 ? 16.274 10.183 -20.327 1.00 91.06 86 GLN A C 1
ATOM 705 O O . GLN A 1 86 ? 17.123 10.323 -21.203 1.00 91.06 86 GLN A O 1
ATOM 710 N N . GLU A 1 87 ? 15.919 11.180 -19.515 1.00 90.75 87 GLU A N 1
ATOM 711 C CA . GLU A 1 87 ? 16.467 12.541 -19.607 1.00 90.75 87 GLU A CA 1
ATOM 712 C C . GLU A 1 87 ? 18.000 12.562 -19.465 1.00 90.75 87 GLU A C 1
ATOM 714 O O . GLU A 1 87 ? 18.706 13.232 -20.226 1.00 90.75 87 GLU A O 1
ATOM 719 N N . LEU A 1 88 ? 18.548 11.768 -18.538 1.00 88.00 88 LEU A N 1
ATOM 720 C CA . LEU A 1 88 ? 19.996 11.613 -18.378 1.00 88.00 88 LEU A CA 1
ATOM 721 C C . LEU A 1 88 ? 20.659 10.957 -19.593 1.00 88.00 88 LEU A C 1
ATOM 723 O O . LEU A 1 88 ? 21.795 11.301 -19.931 1.00 88.00 88 LEU A O 1
ATOM 727 N N . ILE A 1 89 ? 19.999 9.981 -20.220 1.00 88.88 89 ILE A N 1
ATOM 728 C CA . ILE A 1 89 ? 20.504 9.329 -21.433 1.00 88.88 89 ILE A CA 1
ATOM 729 C C . ILE A 1 89 ? 20.533 10.337 -22.582 1.00 88.88 89 ILE A C 1
ATOM 731 O O . ILE A 1 89 ? 21.570 10.467 -23.233 1.00 88.88 89 ILE A O 1
ATOM 735 N N . ASP A 1 90 ? 19.449 11.082 -22.781 1.00 89.38 90 ASP A N 1
ATOM 736 C CA . ASP A 1 90 ? 19.324 12.058 -23.864 1.00 89.38 90 ASP A CA 1
ATOM 737 C C . ASP A 1 90 ? 20.348 13.194 -23.696 1.00 89.38 90 ASP A C 1
ATOM 739 O O . ASP A 1 90 ? 21.110 13.484 -24.618 1.00 89.38 90 ASP A O 1
ATOM 743 N N . THR A 1 91 ? 20.513 13.711 -22.473 1.00 86.44 91 THR A N 1
ATOM 744 C CA . THR A 1 91 ? 21.538 14.720 -22.138 1.00 86.44 91 THR A CA 1
ATOM 745 C C . THR A 1 91 ? 22.958 14.235 -22.453 1.00 86.44 91 THR A C 1
ATOM 747 O O . THR A 1 91 ? 23.791 14.990 -22.963 1.00 86.44 91 THR A O 1
ATOM 750 N N . LYS A 1 92 ? 23.258 12.957 -22.173 1.00 81.88 92 LYS A N 1
ATOM 751 C CA . LYS A 1 92 ? 24.561 12.356 -22.503 1.00 81.88 92 LYS A CA 1
ATOM 752 C C . LYS A 1 92 ? 24.758 12.189 -24.006 1.00 81.88 92 LYS A C 1
ATOM 754 O O . LYS A 1 92 ? 25.878 12.364 -24.481 1.00 81.88 92 LYS A O 1
ATOM 759 N N . LEU A 1 93 ? 23.708 11.826 -24.742 1.00 85.25 93 LEU A N 1
ATOM 760 C CA . LEU A 1 93 ? 23.757 11.665 -26.197 1.00 85.25 93 LEU A CA 1
ATOM 761 C C . LEU A 1 93 ? 23.965 13.005 -26.911 1.00 85.25 93 LEU A C 1
ATOM 763 O O . LEU A 1 93 ? 24.708 13.063 -27.889 1.00 85.25 93 LEU A O 1
ATOM 767 N N . GLU A 1 94 ? 23.384 14.082 -26.387 1.00 84.06 94 GLU A N 1
ATOM 768 C CA . GLU A 1 94 ? 23.547 15.453 -26.888 1.00 84.06 94 GLU A CA 1
ATOM 769 C C . GLU A 1 94 ? 24.910 16.082 -26.531 1.00 84.06 94 GLU A C 1
ATOM 771 O O . GLU A 1 94 ? 25.217 17.202 -26.939 1.00 84.06 94 GLU A O 1
ATOM 776 N N . GLY A 1 95 ? 25.772 15.350 -25.815 1.00 68.75 95 GLY A N 1
ATOM 777 C CA . GLY A 1 95 ? 27.125 15.783 -25.457 1.00 68.75 95 GLY A CA 1
ATOM 778 C C . GLY A 1 95 ? 27.198 16.672 -24.211 1.00 68.75 95 GLY A C 1
ATOM 779 O O . GLY A 1 95 ? 28.259 17.235 -23.929 1.00 68.75 95 GLY A O 1
ATOM 780 N N . GLY A 1 96 ? 26.106 16.791 -23.451 1.00 64.38 96 GLY A N 1
ATOM 781 C CA . GLY A 1 96 ? 26.070 17.478 -22.163 1.00 64.38 96 GLY A CA 1
ATOM 782 C C . GLY A 1 96 ? 26.738 16.669 -21.045 1.00 64.38 96 GLY A C 1
ATOM 783 O O . GLY A 1 96 ? 26.735 15.435 -21.040 1.00 64.38 96 GLY A O 1
ATOM 784 N N . GLN A 1 97 ? 27.314 17.357 -20.051 1.00 58.91 97 GLN A N 1
ATOM 785 C CA . GLN A 1 97 ? 27.688 16.705 -18.793 1.00 58.91 97 GLN A CA 1
ATOM 786 C C . GLN A 1 97 ? 26.404 16.359 -18.033 1.00 58.91 97 GLN A C 1
ATOM 788 O O . GLN A 1 97 ? 25.626 17.241 -17.697 1.00 58.91 97 GLN A O 1
ATOM 793 N N . ALA A 1 98 ? 26.199 15.072 -17.748 1.00 56.72 98 ALA A N 1
ATOM 794 C CA . ALA A 1 98 ? 24.973 14.527 -17.151 1.00 56.72 98 ALA A CA 1
ATOM 795 C C . ALA A 1 98 ? 24.666 14.993 -15.714 1.00 56.72 98 ALA A C 1
ATOM 797 O O . ALA A 1 98 ? 23.710 14.515 -15.117 1.00 56.72 98 ALA A O 1
ATOM 798 N N . PHE A 1 99 ? 25.488 15.875 -15.147 1.00 53.78 99 PHE A N 1
ATOM 799 C CA . PHE A 1 99 ? 25.294 16.461 -13.829 1.00 53.78 99 PHE A CA 1
ATOM 800 C C . PHE A 1 99 ? 25.920 17.858 -13.814 1.00 53.78 99 PHE A C 1
ATOM 802 O O . PHE A 1 99 ? 27.136 17.986 -13.952 1.00 53.78 99 PHE A O 1
ATOM 809 N N . THR A 1 100 ? 25.136 18.900 -13.549 1.00 49.19 100 THR A N 1
ATOM 810 C CA . THR A 1 100 ? 25.654 19.992 -12.719 1.00 49.19 100 THR A CA 1
ATOM 811 C C . THR A 1 100 ? 25.635 19.468 -11.295 1.00 49.19 100 THR A C 1
ATOM 813 O O . THR A 1 100 ? 24.575 19.314 -10.693 1.00 49.19 100 THR A O 1
ATOM 816 N N . ALA A 1 101 ? 26.810 19.108 -10.784 1.00 50.91 101 ALA A N 1
ATOM 817 C CA . ALA A 1 101 ? 27.003 18.862 -9.367 1.00 50.91 101 ALA A CA 1
ATOM 818 C C . ALA A 1 101 ? 26.715 20.171 -8.631 1.00 50.91 101 ALA A C 1
ATOM 820 O O . ALA A 1 101 ? 27.614 20.985 -8.523 1.00 50.91 101 ALA A O 1
ATOM 821 N N . GLU A 1 102 ? 25.461 20.395 -8.243 1.00 50.50 102 GLU A N 1
ATOM 822 C CA . GLU A 1 102 ? 25.009 21.372 -7.250 1.00 50.50 102 GLU A CA 1
ATOM 823 C C . GLU A 1 102 ? 23.486 21.222 -7.070 1.00 50.50 102 GLU A C 1
ATOM 825 O O . GLU A 1 102 ? 22.704 22.142 -7.291 1.00 50.50 102 GLU A O 1
ATOM 830 N N . ASP A 1 103 ? 23.054 20.060 -6.569 1.00 49.66 103 ASP A N 1
ATOM 831 C CA . ASP A 1 103 ? 21.964 20.066 -5.586 1.00 49.66 103 ASP A CA 1
ATOM 832 C C . ASP A 1 103 ? 22.526 20.720 -4.314 1.00 49.66 103 ASP A C 1
ATOM 834 O O . ASP A 1 103 ? 22.821 20.068 -3.310 1.00 49.66 103 ASP A O 1
ATOM 838 N N . GLN A 1 104 ? 22.753 22.037 -4.363 1.00 50.50 104 GLN A N 1
ATOM 839 C CA . GLN A 1 104 ? 22.742 22.794 -3.125 1.00 50.50 104 GLN A CA 1
ATOM 840 C C . GLN A 1 104 ? 21.315 22.646 -2.604 1.00 50.50 104 GLN A C 1
ATOM 842 O O . GLN A 1 104 ? 20.381 22.907 -3.373 1.00 50.50 104 GLN A O 1
ATOM 847 N N . PRO A 1 105 ? 21.105 22.199 -1.353 1.00 50.31 105 PRO A N 1
ATOM 848 C CA . PRO A 1 105 ? 19.776 22.226 -0.779 1.00 50.31 105 PRO A CA 1
ATOM 849 C C . PRO A 1 105 ? 19.269 23.649 -0.966 1.00 50.31 105 PRO A C 1
ATOM 851 O O . PRO A 1 105 ? 19.867 24.589 -0.438 1.00 50.31 105 PRO A O 1
ATOM 854 N N . ARG A 1 106 ? 18.217 23.815 -1.778 1.00 55.03 106 ARG A N 1
ATOM 855 C CA . ARG A 1 106 ? 17.469 25.065 -1.805 1.00 55.03 106 ARG A CA 1
ATOM 856 C C . ARG A 1 106 ? 17.045 25.250 -0.361 1.00 55.03 106 ARG A C 1
ATOM 858 O O . ARG A 1 106 ? 16.188 24.509 0.119 1.00 55.03 106 ARG A O 1
ATOM 865 N N . LEU A 1 107 ? 17.725 26.147 0.351 1.00 51.53 107 LEU A N 1
ATOM 866 C CA . LEU A 1 107 ? 17.188 26.731 1.562 1.00 51.53 107 LEU A CA 1
ATOM 867 C C . LEU A 1 107 ? 15.826 27.227 1.109 1.00 51.53 107 LEU A C 1
ATOM 869 O O . LEU A 1 107 ? 15.745 28.120 0.271 1.00 51.53 107 LEU A O 1
ATOM 873 N N . LEU A 1 108 ? 14.785 26.498 1.505 1.00 48.84 108 LEU A N 1
ATOM 874 C CA . LEU A 1 108 ? 13.417 26.917 1.298 1.00 48.84 108 LEU A CA 1
ATOM 875 C C . LEU A 1 108 ? 13.388 28.318 1.895 1.00 48.84 108 LEU A C 1
ATOM 877 O O . LEU A 1 108 ? 13.594 28.445 3.103 1.00 48.84 108 LEU A O 1
ATOM 881 N N . ASP A 1 109 ? 13.256 29.344 1.052 1.00 52.34 109 ASP A N 1
ATOM 882 C CA . ASP A 1 109 ? 12.955 30.683 1.534 1.00 52.34 109 ASP A CA 1
ATOM 883 C C . ASP A 1 109 ? 11.773 30.493 2.482 1.00 52.34 109 ASP A C 1
ATOM 885 O O . ASP A 1 109 ? 10.747 29.930 2.078 1.00 52.34 109 ASP A O 1
ATOM 889 N N . GLU A 1 110 ? 11.969 30.803 3.769 1.00 56.03 110 GLU A N 1
ATOM 890 C CA . GLU A 1 110 ? 10.915 30.633 4.760 1.00 56.03 110 GLU A CA 1
ATOM 891 C C . GLU A 1 110 ? 9.662 31.303 4.199 1.00 56.03 110 GLU A C 1
ATOM 893 O O . GLU A 1 110 ? 9.732 32.480 3.830 1.00 56.03 110 GLU A O 1
ATOM 898 N N . PRO A 1 111 ? 8.532 30.589 4.059 1.00 49.28 111 PRO A N 1
ATOM 899 C CA . PRO A 1 111 ? 7.375 31.213 3.467 1.00 49.28 111 PRO A CA 1
ATOM 900 C C . PRO A 1 111 ? 6.887 32.263 4.463 1.00 49.28 111 PRO A C 1
ATOM 902 O O . PRO A 1 111 ? 6.319 31.925 5.504 1.00 49.28 111 PRO A O 1
ATOM 905 N N . GLU A 1 112 ? 7.116 33.536 4.124 1.00 56.34 112 GLU A N 1
ATOM 906 C CA . GLU A 1 112 ? 6.660 34.740 4.839 1.00 56.34 112 GLU A CA 1
ATOM 907 C C . GLU A 1 112 ? 5.184 34.607 5.281 1.00 56.34 112 GLU A C 1
ATOM 909 O O . GLU A 1 112 ? 4.782 35.098 6.337 1.00 56.34 112 GLU A O 1
ATOM 914 N N . ASP A 1 113 ? 4.405 33.837 4.518 1.00 58.75 113 ASP A N 1
ATOM 915 C CA . ASP A 1 113 ? 2.971 33.585 4.664 1.00 58.75 113 ASP A CA 1
ATOM 916 C C . ASP A 1 113 ? 2.582 32.621 5.813 1.00 58.75 113 ASP A C 1
ATOM 918 O O . ASP A 1 113 ? 1.472 32.684 6.346 1.00 58.75 113 ASP A O 1
ATOM 922 N N . VAL A 1 114 ? 3.481 31.737 6.277 1.00 61.62 114 VAL A N 1
ATOM 923 C CA . VAL A 1 114 ? 3.147 30.795 7.375 1.00 61.62 114 VAL A CA 1
ATOM 924 C C . VAL A 1 114 ? 3.019 31.533 8.709 1.00 61.62 114 VAL A C 1
ATOM 926 O O . VAL A 1 114 ? 2.202 31.163 9.557 1.00 61.62 114 VAL A O 1
ATOM 929 N N . SER A 1 115 ? 3.779 32.617 8.879 1.00 64.19 115 SER A N 1
ATOM 930 C CA . SER A 1 115 ? 3.725 33.457 10.076 1.00 64.19 115 SER A CA 1
ATOM 931 C C . SER A 1 115 ? 2.371 34.170 10.228 1.00 64.19 115 SER A C 1
ATOM 933 O O . SER A 1 115 ? 1.821 34.214 11.332 1.00 64.19 115 SER A O 1
ATOM 935 N N . ASP A 1 116 ? 1.778 34.635 9.123 1.00 70.75 116 ASP A N 1
ATOM 936 C CA . ASP A 1 116 ? 0.469 35.300 9.106 1.00 70.75 116 ASP A CA 1
ATOM 937 C C . ASP A 1 116 ? -0.676 34.300 9.332 1.00 70.75 116 ASP A C 1
ATOM 939 O O . ASP A 1 116 ? -1.616 34.570 10.083 1.00 70.75 116 ASP A O 1
ATOM 943 N N . LEU A 1 117 ? -0.577 33.085 8.782 1.00 74.00 117 LEU A N 1
ATOM 944 C CA . LEU A 1 117 ? -1.544 32.017 9.061 1.00 74.00 117 LEU A CA 1
ATOM 945 C C . LEU A 1 117 ? -1.533 31.593 10.538 1.00 74.00 117 LEU A C 1
ATOM 947 O O . LEU A 1 117 ? -2.600 31.439 11.142 1.00 74.00 117 LEU A O 1
ATOM 951 N N . LEU A 1 118 ? -0.348 31.459 11.144 1.00 78.06 118 LEU A N 1
ATOM 952 C CA . LEU A 1 118 ? -0.201 31.159 12.573 1.00 78.06 118 LEU A CA 1
ATOM 953 C C . LEU A 1 118 ? -0.742 32.300 13.449 1.00 78.06 118 LEU A C 1
ATOM 955 O O . LEU A 1 118 ? -1.479 32.043 14.405 1.00 78.06 118 LEU A O 1
ATOM 959 N N . ALA A 1 119 ? -0.472 33.558 13.087 1.00 74.00 119 ALA A N 1
ATOM 960 C CA . ALA A 1 119 ? -1.002 34.728 13.786 1.00 74.00 119 ALA A CA 1
ATOM 961 C C . ALA A 1 119 ? -2.538 34.821 13.694 1.00 74.00 119 ALA A C 1
ATOM 963 O O . ALA A 1 119 ? -3.217 35.067 14.699 1.00 74.00 119 ALA A O 1
ATOM 964 N N . LYS A 1 120 ? -3.110 34.565 12.511 1.00 79.94 120 LYS A N 1
ATOM 965 C CA . LYS A 1 120 ? -4.565 34.507 12.292 1.00 79.94 120 LYS A CA 1
ATOM 966 C C . LYS A 1 120 ? -5.216 33.381 13.095 1.00 79.94 120 LYS A C 1
ATOM 968 O O . LYS A 1 120 ? -6.294 33.580 13.665 1.00 79.94 120 LYS A O 1
ATOM 973 N N . LEU A 1 121 ? -4.564 32.221 13.196 1.00 74.44 121 LEU A N 1
ATOM 974 C CA . LEU A 1 121 ? -5.055 31.101 13.997 1.00 74.44 121 LEU A CA 1
ATOM 975 C C . LEU A 1 121 ? -5.047 31.433 15.496 1.00 74.44 121 LEU A C 1
ATOM 977 O O . LEU A 1 121 ? -6.060 31.234 16.171 1.00 74.44 121 LEU A O 1
ATOM 981 N N . GLU A 1 122 ? -3.961 32.011 16.014 1.00 75.06 122 GLU A N 1
ATOM 982 C CA . GLU A 1 122 ? -3.899 32.459 17.409 1.00 75.06 122 GLU A CA 1
ATOM 983 C C . GLU A 1 122 ? -4.974 33.498 17.742 1.00 75.06 122 GLU A C 1
ATOM 985 O O . GLU A 1 122 ? -5.596 33.437 18.809 1.00 75.06 122 GLU A O 1
ATOM 990 N N . ALA A 1 123 ? -5.210 34.449 16.835 1.00 79.75 123 ALA A N 1
ATOM 991 C CA . ALA A 1 123 ? -6.245 35.461 16.997 1.00 79.75 123 ALA A CA 1
ATOM 992 C C . ALA A 1 123 ? -7.643 34.826 17.068 1.00 79.75 123 ALA A C 1
ATOM 994 O O . ALA A 1 123 ? -8.437 35.180 17.944 1.00 79.75 123 ALA A O 1
ATOM 995 N N . SER A 1 124 ? -7.919 33.838 16.211 1.00 74.75 124 SER A N 1
ATOM 996 C CA . SER A 1 124 ? -9.178 33.083 16.203 1.00 74.75 124 SER A CA 1
ATOM 997 C C . SER A 1 124 ? -9.402 32.315 17.516 1.00 74.75 124 SER A C 1
ATOM 999 O O . SER A 1 124 ? -10.487 32.367 18.106 1.00 74.75 124 SER A O 1
ATOM 1001 N N . VAL A 1 125 ? -8.353 31.682 18.056 1.00 77.62 125 VAL A N 1
ATOM 1002 C CA . VAL A 1 125 ? -8.415 30.951 19.335 1.00 77.62 125 VAL A CA 1
ATOM 1003 C C . VAL A 1 125 ? -8.601 31.902 20.524 1.00 77.62 125 VAL A C 1
ATOM 1005 O O . VAL A 1 125 ? -9.445 31.652 21.389 1.00 77.62 125 VAL A O 1
ATOM 1008 N N . LYS A 1 126 ? -7.878 33.030 20.565 1.00 73.38 126 LYS A N 1
ATOM 1009 C CA . LYS A 1 126 ? -8.017 34.044 21.629 1.00 73.38 126 LYS A CA 1
ATOM 1010 C C . LYS A 1 126 ? -9.399 34.707 21.615 1.00 73.38 126 LYS A C 1
ATOM 1012 O O . LYS A 1 126 ? -9.971 34.925 22.684 1.00 73.38 126 LYS A O 1
ATOM 1017 N N . ALA A 1 127 ? -9.962 34.985 20.437 1.00 72.94 127 ALA A N 1
ATOM 1018 C CA . ALA A 1 127 ? -11.318 35.519 20.303 1.00 72.94 127 ALA A CA 1
ATOM 1019 C C . ALA A 1 127 ? -12.375 34.533 20.830 1.00 72.94 127 ALA A C 1
ATOM 1021 O O . ALA A 1 127 ? -13.286 34.930 21.558 1.00 72.94 127 ALA A O 1
ATOM 1022 N N . ARG A 1 128 ? -12.211 33.234 20.546 1.00 69.38 128 ARG A N 1
ATOM 1023 C CA . ARG A 1 128 ? -13.100 32.180 21.053 1.00 69.38 128 ARG A CA 1
ATOM 1024 C C . ARG A 1 128 ? -12.965 31.963 22.568 1.00 69.38 128 ARG A C 1
ATOM 1026 O O . ARG A 1 128 ? -13.968 31.723 23.231 1.00 69.38 128 ARG A O 1
ATOM 1033 N N . SER A 1 129 ? -11.763 32.110 23.129 1.00 64.38 129 SER A N 1
ATOM 1034 C CA . SER A 1 129 ? -11.524 32.027 24.579 1.00 64.38 129 SER A CA 1
ATOM 1035 C C . SER A 1 129 ? -12.173 33.188 25.354 1.00 64.38 129 SER A C 1
ATOM 1037 O O . SER A 1 129 ? -12.856 32.957 26.350 1.00 64.38 129 SER A O 1
ATOM 1039 N N . LYS A 1 130 ? -12.070 34.429 24.851 1.00 57.44 130 LYS A N 1
ATOM 1040 C CA . LYS A 1 130 ? -12.699 35.613 25.475 1.00 57.44 130 LYS A CA 1
ATOM 1041 C C . LYS A 1 130 ? -14.230 35.622 25.390 1.00 57.44 130 LYS A C 1
ATOM 1043 O O . LYS A 1 130 ? -14.881 36.190 26.262 1.00 57.44 130 LYS A O 1
ATOM 1048 N N . ALA A 1 131 ? -14.815 34.989 24.373 1.00 57.22 131 ALA A N 1
ATOM 1049 C CA . ALA A 1 131 ? -16.267 34.834 24.273 1.00 57.22 131 ALA A CA 1
ATOM 1050 C C . ALA A 1 131 ? -16.835 33.862 25.330 1.00 57.22 131 ALA A C 1
ATOM 1052 O O . ALA A 1 131 ? -17.992 33.993 25.717 1.00 57.22 131 ALA A O 1
ATOM 1053 N N . ASN A 1 132 ? -16.017 32.934 25.843 1.00 51.28 132 ASN A N 1
ATOM 1054 C CA . ASN A 1 132 ? -16.422 31.956 26.858 1.00 51.28 132 ASN A CA 1
ATOM 1055 C C . ASN A 1 132 ? -16.269 32.455 28.308 1.00 51.28 132 ASN A C 1
ATOM 1057 O O . ASN A 1 132 ? -16.719 31.777 29.228 1.00 51.28 132 ASN A O 1
ATOM 1061 N N . SER A 1 133 ? -15.656 33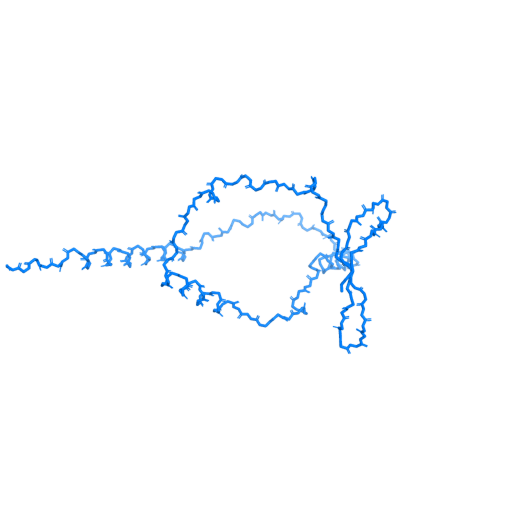.623 28.534 1.00 50.28 133 SER A N 1
ATOM 1062 C CA . SER A 1 133 ? -15.468 34.208 29.872 1.00 50.28 133 SER A CA 1
ATOM 1063 C C . SER A 1 133 ? -16.519 35.258 30.252 1.00 50.28 133 SER A C 1
ATOM 1065 O O . SER A 1 133 ? -16.364 35.910 31.279 1.00 50.28 133 SER A O 1
ATOM 1067 N N . ASN A 1 134 ? -17.567 35.455 29.440 1.00 51.56 134 ASN A N 1
ATOM 1068 C CA . ASN A 1 134 ? -18.611 36.453 29.698 1.00 51.56 134 ASN A CA 1
ATOM 1069 C C . ASN A 1 134 ? -20.028 35.852 29.678 1.00 51.56 134 ASN A C 1
ATOM 1071 O O . ASN A 1 134 ? -20.921 36.361 29.004 1.00 51.56 134 ASN A O 1
ATOM 1075 N N . VAL A 1 135 ? -20.227 34.757 30.419 1.00 47.94 135 VAL A N 1
ATOM 1076 C CA . VAL A 1 135 ? -21.566 34.305 30.826 1.00 47.94 135 VAL A CA 1
ATOM 1077 C C . VAL A 1 135 ? -21.858 34.941 32.193 1.00 47.94 135 VAL A C 1
ATOM 1079 O O . VAL A 1 135 ? -21.197 34.573 33.165 1.00 47.94 135 VAL A O 1
ATOM 1082 N N . PRO A 1 136 ? -22.796 35.900 32.310 1.00 48.94 136 PRO A N 1
ATOM 1083 C CA . PRO A 1 136 ? -23.212 36.420 33.605 1.00 48.94 136 PRO A CA 1
ATOM 1084 C C . PRO A 1 136 ? -24.044 35.354 34.325 1.00 48.94 136 PRO A C 1
ATOM 1086 O O . PRO A 1 136 ? -25.017 34.843 33.769 1.00 48.94 136 PRO A O 1
ATOM 1089 N N . THR A 1 137 ? -23.670 35.030 35.561 1.00 49.25 137 THR A N 1
ATOM 1090 C CA . THR A 1 137 ? -24.470 34.201 36.470 1.00 49.25 137 THR A CA 1
ATOM 1091 C C . THR A 1 137 ? -25.811 34.901 36.742 1.00 49.25 137 THR A C 1
ATOM 1093 O O . THR A 1 137 ? -25.789 36.044 37.206 1.00 49.25 137 THR A O 1
ATOM 1096 N N . PRO A 1 138 ? -26.972 34.285 36.448 1.00 52.22 138 PRO A N 1
ATOM 1097 C CA . PRO A 1 138 ? -28.262 34.852 36.827 1.00 52.22 138 PRO A CA 1
ATOM 1098 C C . PRO A 1 138 ? -28.533 34.666 38.337 1.00 52.22 138 PRO A C 1
ATOM 1100 O O . PRO A 1 138 ? -27.898 33.806 38.951 1.00 52.22 138 PRO A O 1
ATOM 1103 N N . PRO A 1 139 ? -29.418 35.496 38.929 1.00 55.81 139 PRO A N 1
ATOM 1104 C CA . PRO A 1 139 ? -29.652 35.576 40.376 1.00 55.81 139 PRO A CA 1
ATOM 1105 C C . PRO A 1 139 ? -30.283 34.323 40.991 1.00 55.81 139 PRO A C 1
ATOM 1107 O O . PRO A 1 139 ? -31.025 33.611 40.274 1.00 55.81 139 PRO A O 1
#

pLDDT: mean 81.18, std 15.8, range [47.94, 96.12]

InterPro domains:
  IPR006164 Ku70/Ku80, DNA-binding domain [PF02735] (1-60)
  IPR009187 Non-homologous end joining protein Ku, prokaryotic type [PTHR41251] (1-137)
  IPR016194 SPOC-like, C-terminal domain superfamily [SSF100939] (1-127)

Secondary structure (DSSP, 8-state):
-EEEEEEETTEEEEEEEEEEE-SS-EEEEEEEPPPGGGSPP---TTTTS-PPPPHHHHHHHHHHHHHH-----GGG---HHHHHHHHHHHHHHTT--S--S----------HHHHHHHHHHHHHHHHHHHHTT--PPP-